Protein AF-A0A3B9UU57-F1 (afdb_monomer)

Solvent-accessible surface area (backbone atoms only — not comparable to full-atom values): 7191 Å² total; per-residue (Å²): 124,41,67,92,37,86,96,46,42,86,87,82,90,74,58,79,90,50,56,88,72,49,91,85,72,54,97,65,62,81,87,85,82,81,85,71,86,88,67,85,81,56,75,67,53,52,53,51,48,53,52,50,35,56,35,98,90,30,43,69,72,58,55,73,56,47,76,75,70,48,48,58,54,53,52,52,33,53,50,49,32,51,50,19,59,77,69,69,33,70,68,54,31,55,51,28,52,47,52,44,50,49,49,53,52,51,51,50,51,54,48,66,75,78,108

Foldseek 3Di:
DAAPDPPVDDDDDDDPVCPVVDPPDDPRDDDDDDDDPPDDDDPVVLLVLLCQQCDPPHPPVLVPDDPVNCVVVLVVLVVQCVVCVVVVPPVSNVVSVVSNSSSVSSHVVNVVVVD

Radius of gyration: 18.68 Å; Cα contacts (8 Å, |Δi|>4): 58; chains: 1; bounding box: 37×39×46 Å

Structure (mmCIF, N/CA/C/O backbone):
data_AF-A0A3B9UU57-F1
#
_entry.id   AF-A0A3B9UU57-F1
#
loop_
_atom_site.group_PDB
_atom_site.id
_atom_site.type_symbol
_atom_site.label_atom_id
_atom_site.label_alt_id
_atom_site.label_comp_id
_atom_site.label_asym_id
_atom_site.label_entity_id
_atom_site.label_seq_id
_atom_site.pdbx_PDB_ins_code
_atom_site.Cartn_x
_atom_site.Cartn_y
_atom_site.Cartn_z
_atom_site.occupancy
_atom_site.B_iso_or_equiv
_atom_site.auth_seq_id
_atom_site.auth_comp_id
_atom_site.auth_asym_id
_atom_site.auth_atom_id
_atom_site.pdbx_PDB_model_num
ATOM 1 N N . ARG A 1 1 ? 15.181 -23.992 -20.113 1.00 72.50 1 ARG A N 1
ATOM 2 C CA . ARG A 1 1 ? 14.533 -22.675 -20.300 1.00 72.50 1 ARG A CA 1
ATOM 3 C C . ARG A 1 1 ? 15.542 -21.616 -19.886 1.00 72.50 1 ARG A C 1
ATOM 5 O O . ARG A 1 1 ? 16.256 -21.852 -18.922 1.00 72.50 1 ARG A O 1
ATOM 12 N N . ALA A 1 2 ? 15.655 -20.524 -20.632 1.00 78.50 2 ALA A N 1
ATOM 13 C CA . ALA A 1 2 ? 16.527 -19.405 -20.288 1.00 78.50 2 ALA A CA 1
ATOM 14 C C . ALA A 1 2 ? 15.749 -18.104 -20.498 1.00 78.50 2 ALA 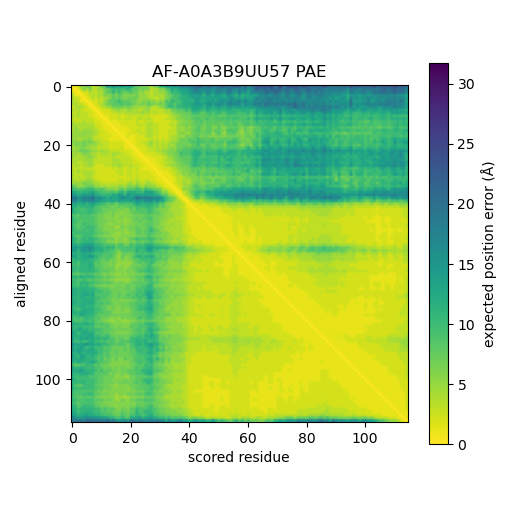A C 1
ATOM 16 O O . ALA A 1 2 ? 15.029 -17.979 -21.487 1.00 78.50 2 ALA A O 1
ATOM 17 N N . ALA A 1 3 ? 15.851 -17.172 -19.554 1.00 80.38 3 ALA A N 1
ATOM 18 C CA . ALA A 1 3 ? 15.212 -15.866 -19.667 1.00 80.38 3 ALA A CA 1
ATOM 19 C C . ALA A 1 3 ? 15.947 -15.016 -20.711 1.00 80.38 3 ALA A C 1
ATOM 21 O O . ALA A 1 3 ? 17.171 -14.909 -20.653 1.00 80.38 3 ALA A O 1
ATOM 22 N N . GLY A 1 4 ? 15.223 -14.435 -21.670 1.00 81.94 4 GLY A N 1
ATOM 23 C CA . GLY A 1 4 ? 15.786 -13.503 -22.653 1.00 81.94 4 GLY A CA 1
ATOM 24 C C . GLY A 1 4 ? 16.682 -14.132 -23.728 1.00 81.94 4 GLY A C 1
ATOM 25 O O . GLY A 1 4 ? 17.329 -13.405 -24.481 1.00 81.94 4 GLY A O 1
ATOM 26 N N . VAL A 1 5 ? 16.743 -15.467 -23.820 1.00 88.19 5 VAL A N 1
ATOM 27 C CA . VAL A 1 5 ? 17.462 -16.164 -24.896 1.00 88.19 5 VAL A CA 1
ATOM 28 C C . VAL A 1 5 ? 16.455 -16.632 -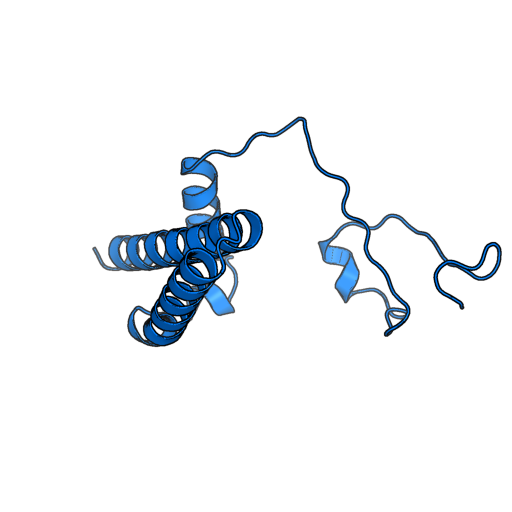25.933 1.00 88.19 5 VAL A C 1
ATOM 30 O O . VAL A 1 5 ? 15.688 -17.567 -25.696 1.00 88.19 5 VAL A O 1
ATOM 33 N N . LYS A 1 6 ? 16.491 -15.987 -27.100 1.00 83.50 6 LYS A N 1
ATOM 34 C CA . LYS A 1 6 ? 15.640 -16.311 -28.247 1.00 83.50 6 LYS A CA 1
ATOM 35 C C . LYS A 1 6 ? 15.659 -17.823 -28.520 1.00 83.50 6 LYS A C 1
ATOM 37 O O . LYS A 1 6 ? 16.713 -18.446 -28.447 1.00 83.50 6 LYS A O 1
ATOM 42 N N . GLU A 1 7 ? 14.492 -18.395 -28.814 1.00 86.81 7 GLU A N 1
ATOM 43 C CA . GLU A 1 7 ? 14.254 -19.838 -29.059 1.00 86.81 7 GLU A CA 1
ATOM 44 C C . GLU A 1 7 ? 14.303 -20.760 -27.823 1.00 86.81 7 GLU A C 1
ATOM 46 O O . GLU A 1 7 ? 13.777 -21.870 -27.881 1.00 86.81 7 GLU A O 1
ATOM 51 N N . ILE A 1 8 ? 14.869 -20.315 -26.695 1.00 89.38 8 ILE A N 1
ATOM 52 C CA . ILE A 1 8 ? 14.934 -21.079 -25.428 1.00 89.38 8 ILE A CA 1
ATOM 53 C C . ILE A 1 8 ? 14.027 -20.458 -24.348 1.00 89.38 8 ILE A C 1
ATOM 55 O O . ILE A 1 8 ? 13.699 -21.092 -23.333 1.00 89.38 8 ILE A O 1
ATOM 59 N N . GLU A 1 9 ? 13.625 -19.207 -24.556 1.00 89.50 9 GLU A N 1
ATOM 60 C CA . GLU A 1 9 ? 12.652 -18.496 -23.743 1.00 89.50 9 GLU A CA 1
ATOM 61 C C . GLU A 1 9 ? 11.219 -18.967 -24.019 1.00 89.50 9 GLU A C 1
ATOM 63 O O . GLU A 1 9 ? 10.852 -19.350 -25.128 1.00 89.50 9 GLU A O 1
ATOM 68 N N . SER A 1 10 ? 10.391 -18.914 -22.979 1.00 89.50 10 SER A N 1
ATOM 69 C CA . SER A 1 10 ? 8.950 -19.134 -23.073 1.00 89.50 10 SER A CA 1
ATOM 70 C C . SER A 1 10 ? 8.260 -17.830 -22.705 1.00 89.50 10 SER A C 1
ATOM 72 O O . SER A 1 10 ? 8.296 -17.429 -21.542 1.00 89.50 10 SER A O 1
ATOM 74 N N . VAL A 1 11 ? 7.616 -17.192 -23.680 1.00 91.31 11 VAL A N 1
ATOM 75 C CA . VAL A 1 11 ? 6.856 -15.952 -23.485 1.00 91.31 11 VAL A CA 1
ATOM 76 C C . VAL A 1 11 ? 5.373 -16.253 -23.656 1.00 91.31 11 VAL A C 1
ATOM 78 O O . VAL A 1 11 ? 4.953 -16.792 -24.678 1.00 91.31 11 VAL A O 1
ATOM 81 N N . ARG A 1 12 ? 4.566 -15.897 -22.655 1.00 91.81 12 ARG A N 1
ATOM 82 C CA . ARG A 1 12 ? 3.111 -16.084 -22.682 1.00 91.81 12 ARG A CA 1
ATOM 83 C C . ARG A 1 12 ? 2.398 -14.941 -21.977 1.00 91.81 12 ARG A C 1
ATOM 85 O O . ARG A 1 12 ? 2.917 -14.376 -21.021 1.00 91.81 12 ARG A O 1
ATOM 92 N N . LYS A 1 13 ? 1.196 -14.623 -22.455 1.00 93.44 13 LYS A N 1
ATOM 93 C CA . LYS A 1 13 ? 0.269 -13.712 -21.780 1.00 93.44 13 LYS A CA 1
ATOM 94 C C . LYS A 1 13 ? -0.696 -14.545 -20.949 1.00 93.44 13 LYS A C 1
ATOM 96 O O . LYS A 1 13 ? -1.331 -15.447 -21.488 1.00 93.44 13 LYS A O 1
ATOM 101 N N . ILE A 1 14 ? -0.801 -14.229 -19.669 1.00 92.75 14 ILE A N 1
ATOM 102 C CA . ILE A 1 14 ? -1.748 -14.840 -18.733 1.00 92.75 14 ILE A CA 1
ATOM 103 C C . ILE A 1 14 ? -2.467 -13.734 -17.968 1.00 92.75 14 ILE A C 1
ATOM 105 O O . ILE A 1 14 ? -1.993 -12.595 -17.934 1.00 92.75 14 ILE A O 1
ATOM 109 N N . LYS A 1 15 ? -3.611 -14.051 -17.361 1.00 91.81 15 LYS A N 1
ATOM 110 C CA . LYS A 1 15 ? -4.239 -13.118 -16.420 1.00 91.81 15 LYS A CA 1
ATOM 111 C C . LYS A 1 15 ? -3.411 -13.078 -15.135 1.00 91.81 15 LYS A C 1
ATOM 113 O O . LYS A 1 15 ? -2.853 -14.096 -14.738 1.00 91.81 15 LYS A O 1
ATOM 118 N N . LEU A 1 16 ? -3.348 -11.920 -14.471 1.00 88.62 16 LEU A N 1
ATOM 119 C CA . LEU A 1 16 ? -2.494 -11.745 -13.288 1.00 88.62 16 LEU A CA 1
ATOM 120 C C . LEU A 1 16 ? -2.822 -12.754 -12.170 1.00 88.62 16 LEU A C 1
ATOM 122 O O . LEU A 1 16 ? -1.912 -13.322 -11.584 1.00 88.62 16 LEU A O 1
ATOM 126 N N . PHE A 1 17 ? -4.104 -13.066 -11.951 1.00 87.56 17 PHE A N 1
ATOM 127 C CA . PHE A 1 17 ? -4.546 -14.055 -10.952 1.00 87.56 17 PHE A CA 1
ATOM 128 C C . PHE A 1 17 ? -4.261 -15.524 -11.323 1.00 87.56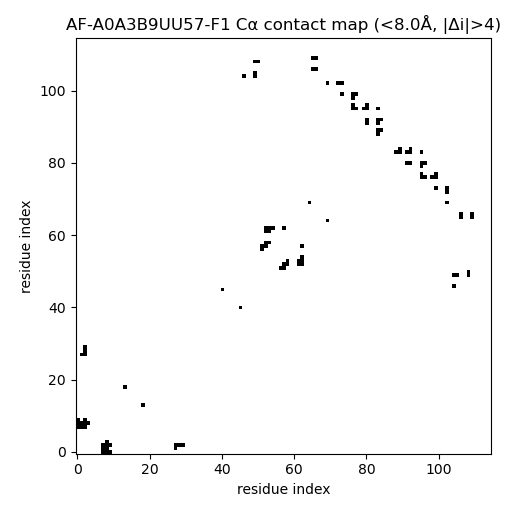 17 PHE A C 1
ATOM 130 O O . PHE A 1 17 ? -4.600 -16.426 -10.564 1.00 87.56 17 PHE A O 1
ATOM 137 N N . GLU A 1 18 ? -3.743 -15.795 -12.523 1.00 92.62 18 GLU A N 1
ATOM 138 C CA . GLU A 1 18 ? -3.324 -17.140 -12.941 1.00 92.62 18 GLU A CA 1
ATOM 139 C C . GLU A 1 18 ? -1.818 -17.345 -12.756 1.00 92.62 18 GLU A C 1
ATOM 141 O O . GLU A 1 18 ? -1.317 -18.443 -13.012 1.00 92.62 18 GLU A O 1
ATOM 146 N N . LEU A 1 19 ? -1.094 -16.294 -12.352 1.00 90.25 19 LEU A N 1
ATOM 147 C CA . LEU A 1 19 ? 0.353 -16.302 -12.187 1.00 90.25 19 LEU A CA 1
ATOM 148 C C . LEU A 1 19 ? 0.783 -17.326 -11.135 1.00 90.25 19 LEU A C 1
ATOM 150 O O . LEU A 1 19 ? 1.618 -18.175 -11.417 1.00 90.25 19 LEU A O 1
ATOM 154 N N . ASP A 1 20 ? 0.151 -17.325 -9.968 1.00 87.38 20 ASP A N 1
ATOM 155 C CA . ASP A 1 20 ? 0.398 -18.280 -8.881 1.00 87.38 20 ASP A CA 1
ATOM 156 C C . ASP A 1 20 ? -0.019 -19.727 -9.218 1.00 87.38 20 ASP A C 1
ATOM 158 O O . ASP A 1 20 ? 0.318 -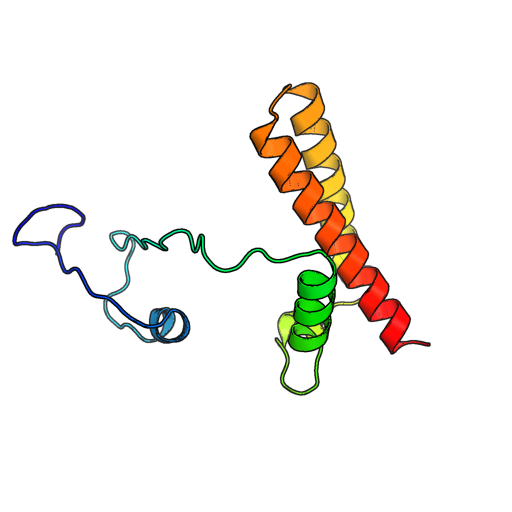20.663 -8.497 1.00 87.38 20 ASP A O 1
ATOM 162 N N . ARG A 1 21 ? -0.716 -19.938 -10.343 1.00 92.56 21 ARG A N 1
ATOM 163 C CA . ARG A 1 21 ? -1.186 -21.254 -10.817 1.00 92.56 21 ARG A CA 1
ATOM 164 C C . ARG A 1 21 ? -0.268 -21.881 -11.866 1.00 92.56 21 ARG A C 1
ATOM 166 O O . ARG A 1 21 ? -0.575 -22.950 -12.395 1.00 92.56 21 ARG A O 1
ATOM 173 N N . GLN A 1 22 ? 0.837 -21.220 -12.205 1.00 91.31 22 GLN A N 1
ATOM 174 C CA . GLN A 1 22 ? 1.818 -21.721 -13.163 1.00 91.31 22 GLN A CA 1
ATOM 175 C C . GLN A 1 22 ? 2.823 -22.647 -12.462 1.00 91.31 22 GLN A C 1
ATOM 177 O O . GLN A 1 22 ? 3.452 -22.264 -11.482 1.00 91.31 22 GLN A O 1
ATOM 182 N N . GLN A 1 23 ? 3.018 -23.860 -12.983 1.00 90.06 23 GLN A N 1
ATOM 183 C CA . GLN A 1 23 ? 3.935 -24.841 -12.377 1.00 90.06 23 GLN A CA 1
ATOM 184 C C . GLN A 1 23 ? 5.418 -24.576 -12.671 1.00 90.06 23 GLN A C 1
ATOM 186 O O . GLN A 1 23 ? 6.291 -25.146 -12.026 1.00 90.06 23 GLN A O 1
ATOM 191 N N . ASP A 1 24 ? 5.708 -23.747 -13.668 1.00 89.94 24 ASP A N 1
ATOM 192 C CA . ASP A 1 24 ? 7.043 -23.489 -14.203 1.00 89.94 24 ASP A CA 1
ATOM 193 C C . ASP A 1 24 ? 7.517 -22.056 -13.906 1.00 89.94 24 ASP A C 1
ATOM 195 O O . ASP A 1 24 ? 8.238 -21.461 -14.711 1.00 89.94 24 ASP A O 1
ATOM 199 N N . ILE A 1 25 ? 7.084 -21.476 -12.782 1.00 90.19 25 ILE A N 1
ATOM 200 C CA . ILE A 1 25 ? 7.655 -20.228 -12.262 1.00 90.19 25 ILE A CA 1
ATOM 201 C C . ILE A 1 25 ? 8.866 -20.550 -11.395 1.00 90.19 25 ILE A C 1
ATOM 203 O O . ILE A 1 25 ? 8.816 -21.385 -10.496 1.00 90.19 25 ILE A O 1
ATOM 207 N N . ASP A 1 26 ? 9.955 -19.853 -11.680 1.00 89.69 26 ASP A N 1
ATOM 208 C CA . ASP A 1 26 ? 11.236 -19.964 -10.996 1.00 89.69 26 ASP A CA 1
ATOM 209 C C . ASP A 1 26 ? 11.958 -18.605 -10.988 1.00 89.69 26 ASP A C 1
ATOM 211 O O . ASP A 1 26 ? 11.440 -17.596 -11.473 1.00 89.69 26 ASP A O 1
ATOM 215 N N . TYR A 1 27 ? 13.183 -18.579 -10.463 1.00 88.81 27 TYR A N 1
ATOM 216 C CA . TYR A 1 27 ? 14.028 -17.383 -10.387 1.00 88.81 27 TYR A CA 1
ATOM 217 C C . TYR A 1 27 ? 14.424 -16.792 -11.758 1.00 88.81 27 TYR A C 1
ATOM 219 O O . TYR A 1 27 ? 14.989 -15.703 -11.807 1.00 88.81 27 TYR A O 1
ATOM 227 N N . LEU A 1 28 ? 14.151 -17.487 -12.870 1.00 90.75 28 LEU A N 1
ATOM 228 C CA . LEU A 1 28 ? 14.353 -16.994 -14.238 1.00 90.75 28 LEU A CA 1
ATOM 229 C C . LEU A 1 28 ? 13.056 -16.441 -14.848 1.00 90.75 28 LEU A C 1
ATOM 231 O O . LEU A 1 28 ? 13.002 -16.136 -16.041 1.00 90.75 28 LEU A O 1
ATOM 235 N N . THR A 1 29 ? 11.979 -16.337 -14.073 1.00 89.81 29 THR A N 1
ATOM 236 C CA . THR A 1 29 ? 10.716 -15.784 -14.554 1.00 89.81 29 THR A CA 1
ATOM 237 C C . THR A 1 29 ? 10.701 -14.269 -14.386 1.00 89.81 29 THR A C 1
ATOM 239 O O . THR A 1 29 ? 10.814 -13.751 -13.281 1.00 89.81 29 THR A O 1
ATOM 242 N N . SER A 1 30 ? 10.525 -13.554 -15.496 1.00 91.50 30 SER A N 1
ATOM 243 C CA . SER A 1 30 ? 10.310 -12.106 -15.511 1.00 91.50 30 SER A CA 1
ATOM 244 C C . SER A 1 30 ? 8.868 -11.802 -15.898 1.00 91.50 30 SER A C 1
ATOM 246 O O . SER A 1 30 ? 8.310 -12.440 -16.793 1.00 91.50 30 SER A O 1
ATOM 248 N N . ILE A 1 31 ? 8.271 -10.817 -15.231 1.00 91.75 31 ILE A N 1
ATOM 249 C CA . ILE A 1 31 ? 6.903 -10.369 -15.487 1.00 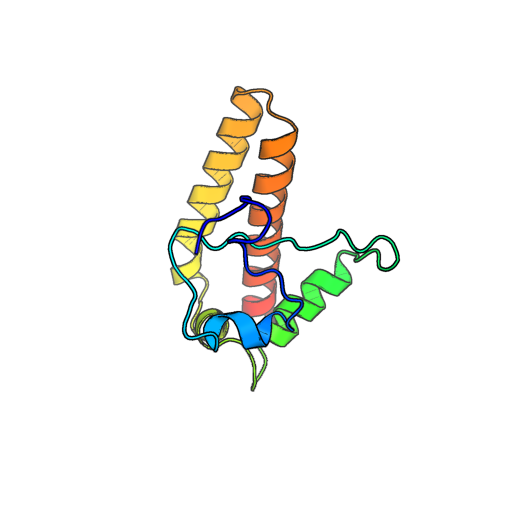91.75 31 ILE A CA 1
ATOM 250 C C . ILE A 1 31 ? 6.973 -8.990 -16.131 1.00 91.75 31 ILE A C 1
ATOM 252 O O . ILE A 1 31 ? 7.689 -8.111 -15.662 1.00 91.75 31 ILE A O 1
ATOM 256 N N . TYR A 1 32 ? 6.211 -8.806 -17.205 1.00 91.06 32 TYR A N 1
ATOM 257 C CA . TYR A 1 32 ? 6.022 -7.506 -17.832 1.00 91.06 32 TYR A CA 1
ATOM 258 C C . TYR A 1 32 ? 4.556 -7.096 -17.713 1.00 91.06 32 TYR A C 1
ATOM 260 O O . TYR A 1 32 ? 3.675 -7.766 -18.258 1.00 91.06 32 TYR A O 1
ATOM 268 N N . ILE A 1 33 ? 4.310 -5.987 -17.018 1.00 89.94 33 ILE A N 1
ATOM 269 C CA . ILE A 1 33 ? 2.989 -5.372 -16.892 1.00 89.94 33 ILE A CA 1
ATOM 270 C C . ILE A 1 33 ? 3.019 -4.073 -17.708 1.00 89.94 33 ILE A C 1
ATOM 272 O O . ILE A 1 33 ? 3.734 -3.142 -17.333 1.00 89.94 33 ILE A O 1
ATOM 276 N N . PRO A 1 34 ? 2.309 -3.991 -18.848 1.00 87.50 34 PRO A N 1
ATOM 277 C CA . PRO A 1 34 ? 2.270 -2.763 -19.630 1.00 87.50 34 PRO A CA 1
ATOM 278 C C . PRO A 1 34 ? 1.529 -1.670 -18.856 1.00 87.50 34 PRO A C 1
ATOM 280 O O . PRO A 1 34 ? 0.499 -1.929 -18.232 1.00 87.50 34 PRO A O 1
ATOM 283 N N . LYS A 1 35 ? 2.019 -0.429 -18.941 1.00 82.94 35 LYS A N 1
ATOM 284 C CA . LYS A 1 35 ? 1.315 0.732 -18.387 1.00 82.94 35 LYS A CA 1
ATOM 285 C C . LYS A 1 35 ? -0.044 0.881 -19.076 1.00 82.94 35 LYS A C 1
ATOM 287 O O . LYS A 1 35 ? -0.101 0.949 -20.304 1.00 82.94 35 LYS A O 1
ATOM 292 N N . ASN A 1 36 ? -1.119 0.968 -18.296 1.00 81.81 36 ASN A N 1
ATOM 293 C CA . ASN A 1 36 ? -2.431 1.336 -18.816 1.00 81.81 36 ASN A CA 1
ATOM 294 C C . ASN A 1 36 ? -2.544 2.868 -18.852 1.00 81.81 36 ASN A C 1
ATOM 296 O O . ASN A 1 36 ? -2.518 3.511 -17.807 1.00 81.81 36 ASN A O 1
ATOM 300 N N . LEU A 1 37 ? -2.610 3.450 -20.050 1.00 78.50 37 LEU A N 1
ATOM 301 C CA . LEU A 1 37 ? -2.722 4.901 -20.250 1.00 78.50 37 LEU A CA 1
ATOM 302 C C . LEU A 1 37 ? -4.174 5.376 -20.416 1.00 78.50 37 LEU A C 1
ATOM 304 O O . LEU A 1 37 ? -4.406 6.579 -20.472 1.00 78.50 37 LEU A O 1
ATOM 308 N N . GLU A 1 38 ? -5.133 4.452 -20.516 1.00 79.81 38 GLU A N 1
ATOM 309 C CA . GLU A 1 38 ? -6.542 4.762 -20.791 1.00 79.81 38 GLU A CA 1
ATOM 310 C C . GLU A 1 38 ? -7.376 4.945 -19.514 1.00 79.81 38 GLU A C 1
ATOM 312 O O . GLU A 1 38 ? -8.429 5.574 -19.556 1.00 79.81 38 GLU A O 1
ATOM 317 N N . GLU A 1 39 ? -6.897 4.447 -18.370 1.00 75.06 39 GLU A N 1
ATOM 318 C CA . GLU A 1 39 ? -7.552 4.616 -17.071 1.00 75.06 39 GLU A CA 1
ATOM 319 C C . GLU A 1 39 ? -6.674 5.427 -16.116 1.00 75.06 39 GLU A C 1
ATOM 321 O O . GLU A 1 39 ? -5.738 4.905 -15.509 1.00 75.06 39 GLU A O 1
ATOM 326 N N . THR A 1 40 ? -7.002 6.706 -15.943 1.00 82.38 40 THR A N 1
ATOM 327 C CA . THR A 1 40 ? -6.493 7.499 -14.821 1.00 82.38 40 THR A CA 1
ATOM 328 C C . THR A 1 40 ? -7.339 7.204 -13.592 1.00 82.38 40 THR A C 1
ATOM 330 O O . THR A 1 40 ? -8.551 7.419 -13.628 1.00 82.38 40 THR A O 1
ATOM 333 N N . LYS A 1 41 ? -6.709 6.711 -12.526 1.00 87.56 41 LYS A N 1
ATOM 334 C CA . LYS A 1 41 ? -7.345 6.558 -11.215 1.00 87.56 41 LYS A CA 1
ATOM 335 C C . LYS A 1 41 ? -7.199 7.846 -10.416 1.00 87.56 41 LYS A C 1
ATOM 337 O O . LYS A 1 41 ? -6.195 8.545 -10.564 1.00 87.56 41 LYS A O 1
ATOM 342 N N . ASP A 1 42 ? -8.181 8.146 -9.582 1.00 92.12 42 ASP A N 1
ATOM 343 C CA . ASP A 1 42 ? -8.126 9.257 -8.638 1.00 92.12 42 ASP A CA 1
ATOM 344 C C . ASP A 1 42 ? -8.091 8.771 -7.179 1.00 92.12 42 ASP A C 1
ATOM 346 O O . ASP A 1 42 ? -7.964 7.581 -6.882 1.00 92.12 42 ASP A O 1
ATOM 350 N N . PHE A 1 43 ? -8.168 9.712 -6.240 1.00 94.56 43 PHE A N 1
ATOM 351 C CA . PHE A 1 43 ? -8.173 9.391 -4.816 1.00 94.56 43 PHE A CA 1
ATOM 352 C C . PHE A 1 43 ? -9.396 8.559 -4.385 1.00 94.56 43 PHE A C 1
ATOM 354 O O . PHE A 1 43 ? -9.287 7.722 -3.491 1.00 94.56 43 PHE A O 1
ATOM 361 N N . PHE A 1 44 ? -10.561 8.743 -5.010 1.00 95.56 44 PHE A N 1
ATOM 362 C CA . PHE A 1 44 ? -11.760 7.972 -4.678 1.00 95.56 44 PHE A CA 1
ATOM 363 C C . PHE A 1 44 ? -11.656 6.524 -5.153 1.00 95.56 44 PHE A C 1
ATOM 365 O O . PHE A 1 44 ? -12.185 5.632 -4.486 1.00 95.56 44 PHE A O 1
ATOM 372 N N . ASP A 1 45 ? -10.937 6.266 -6.247 1.00 95.06 45 ASP A N 1
ATOM 373 C CA . ASP A 1 45 ? -10.602 4.898 -6.643 1.00 95.06 45 ASP A CA 1
ATOM 374 C C . ASP A 1 45 ? -9.785 4.182 -5.558 1.00 95.06 45 ASP A C 1
ATOM 376 O O . ASP A 1 45 ? -10.069 3.022 -5.261 1.00 95.06 45 ASP A O 1
ATOM 380 N N . LEU A 1 46 ? -8.830 4.864 -4.912 1.00 95.81 46 LEU A N 1
ATOM 381 C CA . LEU A 1 46 ? -8.060 4.298 -3.796 1.00 95.81 46 LEU A CA 1
ATOM 382 C C . LEU A 1 46 ? -8.962 3.942 -2.605 1.00 95.81 46 LEU A C 1
ATOM 384 O O . LEU A 1 46 ? -8.865 2.840 -2.064 1.00 95.81 46 LEU A O 1
ATOM 388 N N . LEU A 1 47 ? -9.881 4.838 -2.228 1.00 97.12 47 LEU A N 1
ATOM 389 C CA . LEU A 1 47 ? -10.856 4.561 -1.167 1.00 97.12 47 LEU A CA 1
ATOM 390 C C . LEU A 1 47 ? -11.715 3.334 -1.500 1.00 97.12 47 LEU A C 1
ATOM 392 O O . LEU A 1 47 ? -11.941 2.479 -0.647 1.00 97.12 47 LEU A O 1
ATOM 396 N N . LYS A 1 48 ? -12.160 3.224 -2.756 1.00 96.75 48 LYS A N 1
ATOM 397 C CA . LYS A 1 48 ? -12.964 2.095 -3.232 1.00 96.75 48 LYS A CA 1
ATOM 398 C C . LYS A 1 48 ? -12.179 0.784 -3.237 1.00 96.75 48 LYS A C 1
ATOM 400 O O . LYS A 1 48 ? -12.740 -0.261 -2.908 1.00 96.75 48 LYS A O 1
ATOM 405 N N . VAL A 1 49 ? -10.900 0.821 -3.612 1.00 95.81 49 VAL A N 1
ATOM 406 C CA . VAL A 1 49 ? -10.009 -0.344 -3.521 1.00 95.81 49 VAL A CA 1
ATOM 407 C C . VAL A 1 49 ? -9.899 -0.795 -2.071 1.00 95.81 49 VAL A C 1
ATOM 409 O O . VAL A 1 49 ? -10.137 -1.967 -1.802 1.00 95.81 49 VAL A O 1
ATOM 412 N N . MET A 1 50 ? -9.638 0.121 -1.137 1.00 97.50 50 MET A N 1
ATOM 413 C CA . MET A 1 50 ? -9.550 -0.206 0.288 1.00 97.50 50 MET A CA 1
ATOM 414 C C . MET A 1 50 ? -10.857 -0.810 0.829 1.00 97.50 50 MET A C 1
ATOM 416 O O . MET A 1 50 ? -10.832 -1.842 1.494 1.00 97.50 50 MET A O 1
ATOM 420 N N . GLU A 1 51 ? -12.009 -0.223 0.488 1.00 96.88 51 GLU A N 1
ATOM 421 C CA . GLU A 1 51 ? -13.329 -0.759 0.857 1.00 96.88 51 GLU A CA 1
ATOM 422 C C . GLU A 1 51 ? -13.567 -2.161 0.275 1.00 96.88 51 GLU A C 1
ATOM 424 O O . GLU A 1 51 ? -14.140 -3.019 0.938 1.00 96.88 51 GLU A O 1
ATOM 429 N N . THR A 1 52 ? -13.092 -2.420 -0.946 1.00 96.56 52 THR A N 1
ATOM 430 C CA . THR A 1 52 ? -13.191 -3.744 -1.579 1.00 96.56 52 THR A CA 1
ATOM 431 C C . THR A 1 52 ? -12.284 -4.759 -0.883 1.00 96.56 52 THR A C 1
ATOM 433 O O . THR A 1 52 ? -12.716 -5.871 -0.591 1.00 96.56 52 THR A O 1
ATOM 436 N N . LEU A 1 53 ? -11.035 -4.382 -0.595 1.00 96.62 53 LEU A N 1
ATOM 437 C CA . LEU A 1 53 ? -10.055 -5.243 0.069 1.00 96.62 53 LEU A CA 1
ATOM 438 C C . LEU A 1 53 ? -10.471 -5.607 1.495 1.00 96.62 53 LEU A C 1
ATOM 440 O O . LEU A 1 53 ? -10.188 -6.714 1.935 1.00 96.62 53 LEU A O 1
ATOM 444 N N . ARG A 1 54 ? -11.174 -4.713 2.193 1.00 96.44 54 ARG A N 1
ATOM 445 C CA . ARG A 1 54 ? -11.707 -4.945 3.543 1.00 96.44 54 ARG A CA 1
ATOM 446 C C . ARG A 1 54 ? -13.197 -5.312 3.571 1.00 96.44 54 ARG A C 1
ATOM 448 O O . ARG A 1 54 ? -13.816 -5.303 4.631 1.00 96.44 54 ARG A O 1
ATOM 455 N N . GLY A 1 55 ? -13.787 -5.624 2.418 1.00 95.00 55 GLY A N 1
ATOM 456 C CA . GLY A 1 55 ? -15.166 -6.104 2.318 1.00 95.00 55 GLY A CA 1
ATOM 457 C C . GLY A 1 55 ? -15.324 -7.558 2.780 1.00 95.00 55 GLY A C 1
ATOM 458 O O . GLY A 1 55 ? -14.344 -8.238 3.065 1.00 95.00 55 GLY A O 1
ATOM 459 N N . GLU A 1 56 ? -16.562 -8.061 2.811 1.00 92.44 56 GLU A N 1
ATOM 460 C CA . GLU A 1 56 ? -16.886 -9.439 3.240 1.00 92.44 56 GLU A CA 1
ATOM 461 C C . GLU A 1 56 ? -16.115 -10.515 2.450 1.00 92.44 56 GLU A C 1
ATOM 463 O O . GLU A 1 56 ? -15.593 -11.458 3.038 1.00 92.44 56 GLU A O 1
ATOM 468 N N . ASP A 1 57 ? -15.968 -10.320 1.136 1.00 93.81 57 ASP A N 1
ATOM 469 C CA . ASP A 1 57 ? -15.181 -11.175 0.230 1.00 93.81 57 ASP A CA 1
ATOM 470 C C . ASP A 1 57 ? -13.772 -10.605 -0.046 1.00 93.81 57 ASP A C 1
ATOM 472 O O . ASP A 1 57 ? -13.165 -10.857 -1.092 1.00 93.81 57 ASP A O 1
ATOM 476 N N . GLY A 1 58 ? -13.282 -9.762 0.863 1.00 93.31 58 GLY A N 1
ATOM 477 C CA . GLY A 1 58 ? -12.022 -9.044 0.750 1.00 93.31 58 GLY A CA 1
ATOM 478 C C . GLY A 1 58 ? -10.780 -9.918 0.938 1.00 93.31 58 GLY A C 1
ATOM 479 O O . GLY A 1 58 ? -10.823 -11.140 1.085 1.00 93.31 58 GLY A O 1
ATOM 480 N N . CYS A 1 59 ? -9.624 -9.266 0.941 1.00 95.19 59 CYS A N 1
ATOM 481 C CA . CYS A 1 59 ? -8.350 -9.902 1.228 1.00 95.19 59 CYS A CA 1
ATOM 482 C C . CYS A 1 59 ? -8.285 -10.296 2.719 1.00 95.19 59 CYS A C 1
ATOM 484 O O . CYS A 1 59 ? -8.420 -9.424 3.582 1.00 95.19 59 CYS A O 1
ATOM 486 N N . PRO A 1 60 ? -8.024 -11.577 3.057 1.00 95.38 60 PRO A N 1
ATOM 487 C CA . PRO A 1 60 ? -7.975 -12.023 4.451 1.00 95.38 60 PRO A CA 1
ATOM 488 C C . PRO A 1 60 ? -6.928 -11.284 5.286 1.00 95.38 60 PRO A C 1
ATOM 490 O O . PRO A 1 60 ? -7.184 -10.939 6.435 1.00 95.38 60 PRO A O 1
ATOM 493 N N . TRP A 1 61 ? -5.760 -11.007 4.694 1.00 95.12 61 TRP A N 1
ATOM 494 C CA . TRP A 1 61 ? -4.698 -10.283 5.387 1.00 95.12 61 TRP A CA 1
ATOM 495 C C . TRP A 1 61 ? -5.118 -8.851 5.703 1.00 95.12 61 TRP A C 1
ATOM 497 O O . TRP A 1 61 ? -4.883 -8.401 6.823 1.00 95.12 61 TRP A O 1
ATOM 507 N N . ASP A 1 62 ? -5.763 -8.163 4.754 1.00 96.56 62 ASP A N 1
ATOM 508 C CA . ASP A 1 62 ? -6.240 -6.800 4.970 1.00 96.56 62 ASP A CA 1
ATOM 509 C C . ASP A 1 62 ? -7.274 -6.794 6.092 1.00 96.56 62 ASP A C 1
ATOM 511 O O . ASP A 1 62 ? -7.085 -6.065 7.058 1.00 96.56 62 ASP A O 1
ATOM 515 N N . LEU A 1 63 ? -8.295 -7.656 6.032 1.00 95.69 63 LEU A N 1
ATOM 516 C CA . LEU A 1 63 ? -9.351 -7.782 7.048 1.00 95.69 63 LEU A CA 1
ATOM 517 C C . LEU A 1 63 ? -8.821 -7.966 8.479 1.00 95.69 63 LEU A C 1
ATOM 519 O O . LEU A 1 63 ? -9.353 -7.358 9.408 1.00 95.69 63 LEU A O 1
ATOM 523 N N . GLU A 1 64 ? -7.762 -8.759 8.661 1.00 96.38 64 GLU A N 1
ATOM 524 C CA . GLU A 1 64 ? -7.147 -9.023 9.971 1.00 96.38 64 GLU A CA 1
ATOM 525 C C . GLU A 1 64 ? -6.395 -7.816 10.566 1.00 96.38 64 GLU A C 1
ATOM 527 O O . GLU A 1 64 ? -6.071 -7.817 11.760 1.00 96.38 64 GLU A O 1
ATOM 532 N N . GLN A 1 65 ? -6.106 -6.779 9.772 1.00 97.75 65 GLN A N 1
ATOM 533 C CA . GLN A 1 65 ? -5.375 -5.610 10.254 1.00 97.75 65 GLN A CA 1
ATOM 534 C C . GLN A 1 65 ? -6.195 -4.749 11.216 1.00 97.75 65 GLN A C 1
ATOM 536 O O . GLN A 1 65 ? -7.411 -4.616 11.116 1.00 97.75 65 GLN A O 1
ATOM 541 N N . THR A 1 66 ? -5.484 -4.109 12.143 1.00 97.44 66 THR A N 1
ATOM 542 C CA . THR A 1 66 ? -6.025 -3.185 13.144 1.00 97.44 66 THR A CA 1
ATOM 543 C C . THR A 1 66 ? -5.134 -1.949 13.235 1.00 97.44 66 THR A C 1
ATOM 545 O O . THR A 1 66 ? -3.972 -1.977 12.825 1.00 97.44 66 THR A O 1
ATOM 548 N N . HIS A 1 67 ? -5.603 -0.885 13.897 1.00 97.56 67 HIS A N 1
ATOM 549 C CA . HIS A 1 67 ? -4.756 0.282 14.180 1.00 97.56 67 HIS A CA 1
ATOM 550 C C . HIS A 1 67 ? -3.425 -0.084 14.858 1.00 97.56 67 HIS A C 1
ATOM 552 O O . HIS A 1 67 ? -2.408 0.573 14.648 1.00 97.56 67 HIS A O 1
ATOM 558 N N . LYS A 1 68 ? -3.421 -1.139 15.683 1.00 97.88 68 LYS A N 1
ATOM 559 C CA . LYS A 1 68 ? -2.226 -1.585 16.406 1.00 97.88 68 LYS A CA 1
ATOM 560 C C . LYS A 1 68 ? -1.255 -2.355 15.519 1.00 97.88 68 LYS A C 1
ATOM 562 O O . LYS A 1 68 ? -0.054 -2.176 15.703 1.00 97.88 68 LYS A O 1
ATOM 567 N N . SER A 1 69 ? -1.745 -3.200 14.609 1.00 97.62 69 SER A N 1
ATOM 568 C CA . SER A 1 69 ? -0.867 -3.987 13.731 1.00 97.62 69 SER A CA 1
ATOM 569 C C . SER A 1 69 ? -0.169 -3.100 12.700 1.00 97.62 69 SER A C 1
ATOM 571 O O . SER A 1 69 ? 1.024 -3.269 12.478 1.00 97.62 69 SER A O 1
ATOM 573 N N . LEU A 1 70 ? -0.871 -2.091 12.178 1.00 97.69 70 LEU A N 1
ATOM 574 C CA . LEU A 1 70 ? -0.365 -1.177 11.145 1.00 97.69 70 LEU A CA 1
ATOM 575 C C . LEU A 1 70 ? 0.586 -0.093 11.666 1.00 97.69 70 LEU A C 1
ATOM 577 O O . LEU A 1 70 ? 1.325 0.511 10.895 1.00 97.69 70 LEU A O 1
ATOM 581 N N . LYS A 1 71 ? 0.611 0.153 12.984 1.00 97.88 71 LYS A N 1
ATOM 582 C CA . LYS A 1 71 ? 1.436 1.212 13.587 1.00 97.88 71 LYS A CA 1
ATOM 583 C C . LYS A 1 71 ? 2.909 1.113 13.184 1.00 97.88 71 LYS A C 1
ATOM 585 O O . LYS A 1 71 ? 3.557 2.143 13.037 1.00 97.88 71 LYS A O 1
ATOM 590 N N . ARG A 1 72 ? 3.451 -0.108 13.095 1.00 97.69 72 ARG A N 1
ATOM 591 C CA . ARG A 1 72 ? 4.867 -0.302 12.767 1.00 97.69 72 ARG A CA 1
ATOM 592 C C . ARG A 1 72 ? 5.156 0.159 11.342 1.00 97.69 72 ARG A C 1
ATOM 594 O O . ARG A 1 72 ? 6.052 0.972 11.177 1.00 97.69 72 ARG A O 1
ATOM 601 N N . ASN A 1 73 ? 4.339 -0.285 10.387 1.00 97.06 73 ASN A N 1
ATOM 602 C CA . ASN A 1 73 ? 4.451 0.092 8.982 1.00 97.06 73 ASN A CA 1
ATOM 603 C C . ASN A 1 73 ? 4.367 1.606 8.809 1.00 97.06 73 ASN A C 1
ATOM 605 O O . ASN A 1 73 ? 5.277 2.192 8.255 1.00 97.06 73 ASN A O 1
ATOM 609 N N . LEU A 1 74 ? 3.366 2.268 9.401 1.00 97.94 74 LEU A N 1
ATOM 610 C CA . LEU A 1 74 ? 3.256 3.729 9.301 1.00 97.94 74 LEU A CA 1
ATOM 611 C C . LEU A 1 74 ? 4.513 4.466 9.801 1.00 97.94 74 LEU A C 1
ATOM 613 O O . LEU A 1 74 ? 4.878 5.500 9.254 1.00 97.94 74 LEU A O 1
ATOM 617 N N . VAL A 1 75 ? 5.169 3.962 10.851 1.00 98.25 75 VAL A N 1
ATOM 618 C CA . VAL A 1 75 ? 6.427 4.551 11.329 1.00 98.25 75 VAL A CA 1
ATOM 619 C C . VAL A 1 75 ? 7.564 4.290 10.343 1.00 98.25 75 VAL A C 1
ATOM 621 O O . VAL A 1 75 ? 8.337 5.211 10.104 1.00 98.25 75 VAL A O 1
ATOM 624 N N . GLU A 1 76 ? 7.660 3.074 9.803 1.00 98.44 76 GLU A N 1
ATOM 625 C CA . GLU A 1 76 ? 8.645 2.691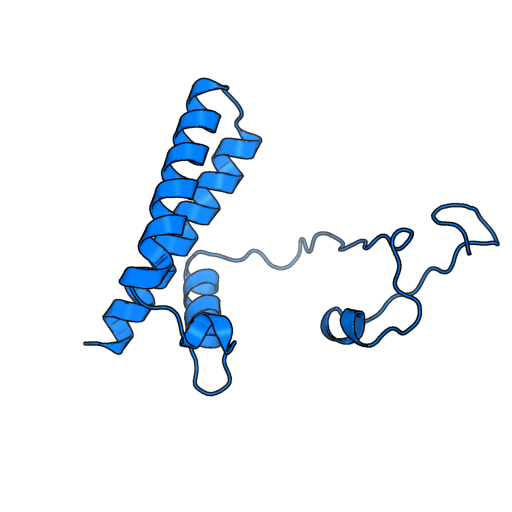 8.782 1.00 98.44 76 GLU A CA 1
ATOM 626 C C . GLU A 1 76 ? 8.517 3.611 7.553 1.00 98.44 76 GLU A C 1
ATOM 628 O O . GLU A 1 76 ? 9.455 4.364 7.300 1.00 98.44 76 GLU A O 1
ATOM 633 N N . GLU A 1 77 ? 7.331 3.721 6.940 1.00 98.25 77 GLU A N 1
ATOM 634 C CA . GLU A 1 77 ? 7.122 4.580 5.755 1.00 98.25 77 GLU A CA 1
ATOM 635 C C . GLU A 1 77 ? 7.437 6.057 6.044 1.00 98.25 77 GLU A C 1
ATOM 637 O O . GLU A 1 77 ? 7.996 6.782 5.226 1.00 98.25 77 GLU A O 1
ATOM 642 N N . CYS A 1 78 ? 7.118 6.543 7.250 1.00 98.56 78 CYS A N 1
ATOM 643 C CA . CYS A 1 78 ? 7.470 7.906 7.644 1.00 98.56 78 CYS A CA 1
ATOM 644 C C . CYS A 1 78 ? 8.986 8.136 7.692 1.00 98.56 78 CYS A C 1
ATOM 646 O O . CYS A 1 78 ? 9.431 9.236 7.371 1.00 98.56 78 CYS A O 1
ATOM 648 N N . TYR A 1 79 ? 9.776 7.148 8.119 1.00 98.62 79 TYR A N 1
ATOM 649 C CA . TYR A 1 79 ? 11.234 7.251 8.076 1.00 98.62 79 TYR A CA 1
ATOM 650 C C . TYR A 1 79 ? 11.763 7.170 6.645 1.00 98.62 79 TYR A C 1
ATOM 652 O O . TYR A 1 79 ? 12.692 7.909 6.328 1.00 98.62 79 TYR A O 1
ATOM 660 N N . GLU A 1 80 ? 11.156 6.350 5.789 1.00 98.62 80 GLU A N 1
ATOM 661 C CA . GLU A 1 80 ? 11.539 6.232 4.378 1.00 98.62 80 GLU A CA 1
ATOM 662 C C . GLU A 1 80 ? 11.257 7.537 3.612 1.00 98.62 80 GLU A C 1
ATOM 664 O O . GLU A 1 80 ? 12.124 8.018 2.881 1.00 98.62 80 GLU A O 1
ATOM 669 N N . VAL A 1 81 ? 10.137 8.222 3.894 1.00 98.75 81 VAL A N 1
ATOM 670 C CA . VAL A 1 81 ? 9.880 9.588 3.392 1.00 98.75 81 VAL A CA 1
ATOM 671 C C . VAL A 1 81 ? 10.981 10.563 3.815 1.00 98.75 81 VAL A C 1
ATOM 673 O O . VAL A 1 81 ? 11.435 11.370 3.004 1.00 98.75 81 VAL A O 1
ATOM 676 N N . LEU A 1 82 ? 11.394 10.540 5.088 1.00 98.69 82 LEU A N 1
ATOM 677 C CA . LEU A 1 82 ? 12.440 11.445 5.580 1.00 98.69 82 LEU A CA 1
ATOM 678 C C . LEU A 1 82 ? 13.782 11.163 4.902 1.00 98.69 82 LEU A C 1
ATOM 680 O O . LEU A 1 82 ? 14.460 12.103 4.498 1.00 98.69 82 LEU A O 1
ATOM 684 N N . GLU A 1 83 ? 14.130 9.887 4.740 1.00 98.69 83 GLU A N 1
ATOM 685 C CA . GLU A 1 83 ? 15.331 9.477 4.018 1.00 98.69 83 GLU A CA 1
ATOM 686 C C . GLU A 1 83 ? 15.288 9.966 2.564 1.00 98.69 83 GLU A C 1
ATOM 688 O O . GLU A 1 83 ? 16.243 10.584 2.108 1.00 98.69 83 GLU A O 1
ATOM 693 N N . ALA A 1 84 ? 14.163 9.799 1.863 1.00 98.62 84 ALA A N 1
ATOM 694 C CA . ALA A 1 84 ? 14.014 10.270 0.486 1.00 98.62 84 ALA A CA 1
ATOM 695 C C . ALA A 1 84 ? 14.181 11.796 0.346 1.00 98.62 84 ALA A C 1
ATOM 697 O O . ALA A 1 84 ? 14.747 12.272 -0.639 1.00 98.62 84 ALA A O 1
ATOM 698 N N . ILE A 1 85 ? 13.720 12.569 1.339 1.00 98.62 85 ILE A N 1
ATOM 699 C CA . ILE A 1 85 ? 13.937 14.024 1.396 1.00 98.62 85 ILE A CA 1
ATOM 700 C C . ILE A 1 85 ? 15.421 14.343 1.591 1.00 98.62 85 ILE A C 1
ATOM 702 O O . ILE A 1 85 ? 15.953 15.200 0.887 1.00 98.62 85 ILE A O 1
ATOM 706 N N . ASP A 1 86 ? 16.078 13.676 2.542 1.00 98.62 86 ASP A N 1
ATOM 707 C CA . ASP A 1 86 ? 17.496 13.892 2.848 1.00 98.62 86 ASP A CA 1
ATOM 708 C C . ASP A 1 86 ? 18.405 13.494 1.669 1.00 98.62 86 ASP A C 1
ATOM 710 O O . ASP A 1 86 ? 19.458 14.101 1.461 1.00 98.62 86 ASP A O 1
ATOM 714 N N . GLU A 1 87 ? 17.993 12.496 0.885 1.00 98.44 87 GLU A N 1
ATOM 715 C CA . GLU A 1 87 ? 18.685 12.012 -0.315 1.00 98.44 87 GLU A CA 1
ATOM 716 C C . GLU A 1 87 ? 18.391 12.844 -1.579 1.00 98.44 87 GLU A C 1
ATOM 718 O O . GLU A 1 87 ? 19.047 12.636 -2.600 1.00 98.44 87 GLU A O 1
ATOM 723 N N . GLU A 1 88 ? 17.447 13.793 -1.521 1.00 98.25 88 GLU A N 1
ATOM 724 C CA . GLU A 1 88 ? 16.932 14.538 -2.683 1.00 98.25 88 GLU A CA 1
ATOM 725 C C . GLU A 1 88 ? 16.452 13.605 -3.824 1.00 98.25 88 GLU A C 1
ATOM 727 O O . GLU A 1 88 ? 16.598 13.912 -5.011 1.00 98.25 88 GLU A O 1
ATOM 732 N N . ASP A 1 89 ? 15.876 12.447 -3.473 1.00 98.38 89 ASP A N 1
ATOM 733 C CA . ASP A 1 89 ? 15.357 11.463 -4.429 1.00 98.38 89 ASP A CA 1
ATOM 734 C C . ASP A 1 89 ? 13.849 11.657 -4.649 1.00 98.38 89 ASP A C 1
ATOM 736 O O . ASP A 1 89 ? 13.007 11.107 -3.938 1.00 98.38 89 ASP A O 1
ATOM 740 N N . ASP A 1 90 ? 13.499 12.433 -5.679 1.00 97.94 90 ASP A N 1
ATOM 741 C CA . ASP A 1 90 ? 12.107 12.715 -6.054 1.00 97.94 90 ASP A CA 1
ATOM 742 C C . ASP A 1 90 ? 11.297 11.452 -6.406 1.00 97.94 90 ASP A C 1
ATOM 744 O O . ASP A 1 90 ? 10.069 11.431 -6.246 1.00 97.94 90 ASP A O 1
ATOM 748 N N . PHE A 1 91 ? 11.956 10.408 -6.926 1.00 97.00 91 PHE A N 1
ATOM 749 C CA . PHE A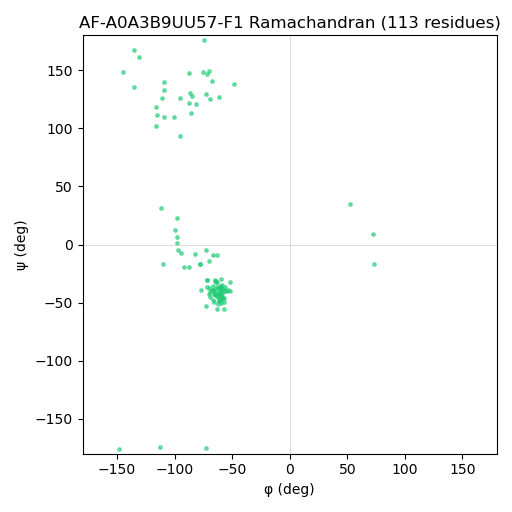 1 91 ? 11.277 9.169 -7.296 1.00 97.00 91 PHE A CA 1
ATOM 750 C C . PHE A 1 91 ? 10.878 8.405 -6.038 1.00 97.00 91 PHE A C 1
ATOM 752 O O . PHE A 1 91 ? 9.692 8.115 -5.864 1.00 97.00 91 PHE A O 1
ATOM 759 N N . LYS A 1 92 ? 11.842 8.173 -5.142 1.00 97.69 92 LYS A N 1
ATOM 760 C CA . LYS A 1 92 ? 11.606 7.525 -3.849 1.00 97.69 92 LYS A CA 1
ATOM 761 C C . LYS A 1 92 ? 10.611 8.333 -3.021 1.00 97.69 92 LYS A C 1
ATOM 763 O O . LYS A 1 92 ? 9.631 7.791 -2.537 1.00 97.69 92 LYS A O 1
ATOM 768 N N . LEU A 1 93 ? 10.749 9.659 -2.982 1.00 98.50 93 LEU A N 1
ATOM 769 C CA . LEU A 1 93 ? 9.820 10.530 -2.261 1.00 98.50 93 LEU A CA 1
ATOM 770 C C . LEU A 1 93 ? 8.366 10.344 -2.720 1.00 98.50 93 LEU A C 1
ATOM 772 O O . LEU A 1 93 ? 7.448 10.352 -1.902 1.00 98.50 93 LEU A O 1
ATOM 776 N N . THR A 1 94 ? 8.146 10.187 -4.026 1.00 97.88 94 THR A N 1
ATOM 777 C CA . THR A 1 94 ? 6.806 9.950 -4.577 1.00 97.88 94 THR A CA 1
ATOM 778 C C . THR A 1 94 ? 6.254 8.581 -4.170 1.00 97.88 94 THR A C 1
ATOM 780 O O . THR A 1 94 ? 5.058 8.480 -3.891 1.00 97.88 94 THR A O 1
ATOM 783 N N . GLU A 1 95 ? 7.101 7.551 -4.145 1.00 97.62 95 GLU A N 1
ATOM 784 C CA . GLU A 1 95 ? 6.760 6.188 -3.716 1.00 97.62 95 GLU A CA 1
ATOM 785 C C . GLU A 1 95 ? 6.350 6.174 -2.236 1.00 97.62 95 GLU A C 1
ATOM 787 O O . GLU A 1 95 ? 5.191 5.885 -1.929 1.00 97.62 95 GLU A O 1
ATOM 792 N N . GLU A 1 96 ? 7.217 6.672 -1.352 1.00 98.44 96 GLU A N 1
ATOM 793 C CA . GLU A 1 96 ? 6.996 6.635 0.099 1.00 98.44 96 GLU A CA 1
ATOM 794 C C . GLU A 1 96 ? 5.814 7.507 0.554 1.00 98.44 96 GLU A C 1
ATOM 796 O O . GLU A 1 96 ? 5.047 7.158 1.455 1.00 98.44 96 GLU A O 1
ATOM 801 N N . LEU A 1 97 ? 5.597 8.663 -0.090 1.00 98.44 97 LEU A N 1
ATOM 802 C CA . LEU A 1 97 ? 4.400 9.472 0.170 1.00 98.44 97 LEU A CA 1
ATOM 803 C C . LEU A 1 97 ? 3.115 8.745 -0.251 1.00 98.44 97 LEU A C 1
ATOM 805 O O . LEU A 1 97 ? 2.061 8.964 0.356 1.00 98.44 97 LEU A O 1
ATOM 809 N N . GLY A 1 98 ? 3.191 7.897 -1.277 1.00 97.38 98 GLY A N 1
ATOM 810 C CA . GLY A 1 98 ? 2.113 7.000 -1.673 1.00 97.38 98 GLY A CA 1
ATOM 811 C C . GLY A 1 98 ? 1.797 5.978 -0.583 1.00 97.38 98 GLY A C 1
ATOM 812 O O . GLY A 1 98 ? 0.624 5.804 -0.240 1.00 97.38 98 GLY A O 1
ATOM 813 N N . ASP A 1 99 ? 2.822 5.382 0.020 1.00 98.06 99 ASP A N 1
ATOM 814 C CA . ASP A 1 99 ? 2.661 4.392 1.086 1.00 98.06 99 ASP A CA 1
ATOM 815 C C . ASP A 1 99 ? 2.134 5.017 2.382 1.00 98.06 99 ASP A C 1
ATOM 817 O O . ASP A 1 99 ? 1.179 4.508 2.981 1.00 98.06 99 ASP A O 1
ATOM 821 N N . VAL A 1 100 ? 2.609 6.209 2.757 1.00 98.44 100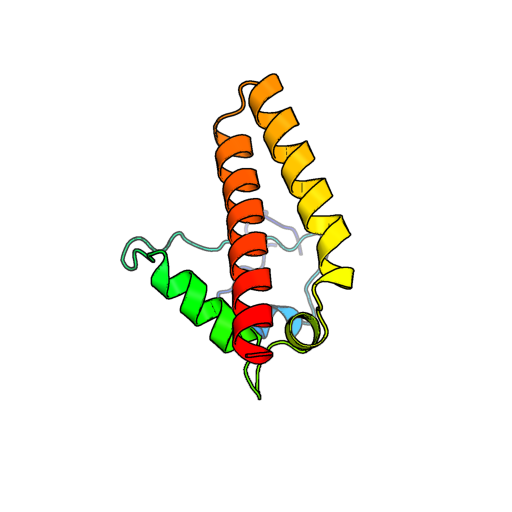 VAL A N 1
ATOM 822 C CA . VAL A 1 100 ? 2.014 6.979 3.863 1.00 98.44 100 VAL A CA 1
ATOM 823 C C . VAL A 1 100 ? 0.542 7.313 3.583 1.00 98.44 100 VAL A C 1
ATOM 825 O O . VAL A 1 100 ? -0.306 7.171 4.471 1.00 98.44 100 VAL A O 1
ATOM 828 N N . LEU A 1 101 ? 0.196 7.728 2.358 1.00 98.19 101 LEU A N 1
ATOM 829 C CA . LEU A 1 101 ? -1.196 7.988 1.977 1.00 98.19 101 LEU A CA 1
ATOM 830 C C . LEU A 1 101 ? -2.056 6.721 2.086 1.00 98.19 101 LEU A C 1
ATOM 832 O O . LEU A 1 101 ? -3.180 6.785 2.593 1.00 98.19 101 LEU A O 1
ATOM 836 N N . PHE A 1 102 ? -1.529 5.576 1.652 1.00 97.62 102 PHE A N 1
ATOM 837 C CA . PHE A 1 102 ? -2.189 4.282 1.782 1.00 97.62 102 PHE A CA 1
ATOM 838 C C . PHE A 1 102 ? -2.457 3.933 3.252 1.00 97.62 102 PHE A C 1
ATOM 840 O O . PHE A 1 102 ? -3.592 3.591 3.591 1.00 97.62 102 PHE A O 1
ATOM 847 N N . GLN A 1 103 ? -1.480 4.119 4.148 1.00 98.12 103 GLN A N 1
ATOM 848 C CA . GLN A 1 103 ? -1.656 3.905 5.593 1.00 98.12 103 GLN A CA 1
ATOM 849 C C . GLN A 1 103 ? -2.738 4.817 6.197 1.00 98.12 103 GLN A C 1
ATOM 851 O O . GLN A 1 103 ? -3.552 4.367 7.010 1.00 98.12 103 GLN A O 1
ATOM 856 N N . ILE A 1 104 ? -2.807 6.089 5.781 1.00 98.12 104 ILE A N 1
ATOM 857 C CA . ILE A 1 104 ? -3.862 7.023 6.217 1.00 98.12 104 ILE A CA 1
ATOM 858 C C . ILE A 1 104 ? -5.243 6.515 5.790 1.00 98.12 104 ILE A C 1
ATOM 860 O O . ILE A 1 104 ? -6.165 6.480 6.609 1.00 98.12 104 ILE A O 1
ATOM 864 N N . VAL A 1 105 ? -5.392 6.104 4.527 1.00 98.25 105 VAL 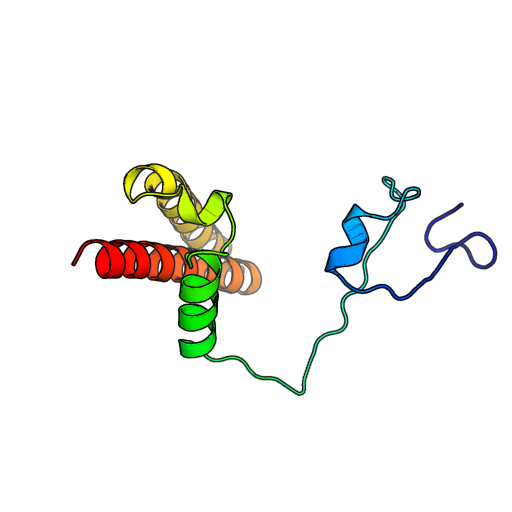A N 1
ATOM 865 C CA . VAL A 1 105 ? -6.648 5.547 4.003 1.00 98.25 105 VAL A CA 1
ATOM 866 C C . VAL A 1 105 ? -7.034 4.267 4.745 1.00 98.25 105 VAL A C 1
ATOM 868 O O . VAL A 1 105 ? -8.197 4.110 5.114 1.00 98.25 105 VAL A O 1
ATOM 871 N N . PHE A 1 106 ? -6.072 3.389 5.028 1.00 98.00 106 PHE A N 1
ATOM 872 C CA . PHE A 1 106 ? -6.300 2.154 5.775 1.00 98.00 106 PHE A CA 1
ATOM 873 C C . PHE A 1 106 ? -6.846 2.451 7.180 1.00 98.00 106 PHE A C 1
ATOM 875 O O . PHE A 1 106 ? -7.891 1.932 7.577 1.00 98.00 106 PHE A O 1
ATOM 882 N N . HIS A 1 107 ? -6.192 3.345 7.928 1.00 98.00 107 HIS A N 1
ATOM 883 C CA . HIS A 1 107 ? -6.669 3.759 9.247 1.00 98.00 107 HIS A CA 1
ATOM 884 C C . HIS A 1 107 ? -8.037 4.453 9.198 1.00 98.00 107 HIS A C 1
ATOM 886 O O . HIS A 1 107 ? -8.858 4.231 10.086 1.00 98.00 107 HIS A O 1
ATOM 892 N N . ALA A 1 108 ? -8.312 5.264 8.175 1.00 97.81 108 ALA A N 1
ATOM 893 C CA . ALA A 1 108 ? -9.620 5.892 8.005 1.00 97.81 108 ALA A CA 1
ATOM 894 C C . ALA A 1 108 ? -10.726 4.858 7.735 1.00 97.81 108 ALA A C 1
ATOM 896 O O . ALA A 1 108 ? -11.823 4.981 8.281 1.00 97.81 108 ALA A O 1
ATOM 897 N N . GLN A 1 109 ? -10.436 3.828 6.935 1.00 97.81 109 GLN A N 1
ATOM 898 C CA . GLN A 1 109 ? -11.366 2.732 6.668 1.00 97.81 109 GLN A CA 1
ATOM 899 C C . GLN A 1 109 ? -11.661 1.922 7.941 1.00 97.81 109 GLN A C 1
ATOM 901 O O . GLN A 1 109 ? -12.827 1.665 8.226 1.00 97.81 109 GLN A O 1
ATOM 906 N N . LEU A 1 110 ? -10.644 1.611 8.754 1.00 97.00 110 LEU A N 1
ATOM 907 C CA . LEU A 1 110 ? -10.835 0.987 10.072 1.00 97.00 110 LEU A CA 1
ATOM 908 C C . LEU A 1 110 ? -11.734 1.833 10.986 1.00 97.00 110 LEU A C 1
ATOM 910 O O . LEU A 1 110 ? -12.681 1.316 11.569 1.00 97.00 110 LEU A O 1
ATOM 914 N N . GLY A 1 111 ? -11.492 3.146 11.058 1.00 96.88 111 GLY A N 1
ATOM 915 C CA . GLY A 1 111 ? -12.341 4.051 11.837 1.00 96.88 111 GLY A CA 1
ATOM 916 C C . GLY A 1 111 ? -13.793 4.053 11.349 1.00 96.88 111 GLY A C 1
ATOM 917 O O . GLY A 1 111 ? -14.714 3.947 12.149 1.00 96.88 111 GLY A O 1
ATOM 918 N N . LYS A 1 112 ? -14.010 4.083 10.027 1.00 96.12 112 LYS A N 1
ATOM 919 C CA . LYS A 1 112 ? -15.349 3.999 9.416 1.00 96.12 112 LYS A CA 1
ATOM 920 C C . LYS A 1 112 ? -16.086 2.703 9.788 1.00 96.12 112 LYS A C 1
ATOM 922 O O . LYS A 1 112 ? -17.309 2.730 9.907 1.00 96.12 112 LYS A O 1
ATOM 927 N N . GLU A 1 113 ? -15.376 1.585 9.936 1.00 93.75 113 GLU A N 1
ATOM 928 C CA . GLU A 1 113 ? -15.947 0.285 10.328 1.00 93.75 113 GLU A CA 1
ATOM 929 C C . GLU A 1 113 ? -16.364 0.243 11.809 1.00 93.75 113 GLU A C 1
ATOM 931 O O . GLU A 1 113 ? -17.323 -0.448 12.155 1.00 93.75 113 GLU A O 1
ATOM 936 N N . GLU A 1 114 ? -15.674 0.990 12.675 1.00 91.19 114 GLU A N 1
ATOM 937 C CA . GLU A 1 114 ? -15.929 1.027 14.122 1.00 91.19 114 GLU A CA 1
ATOM 938 C C . GLU A 1 114 ? -16.996 2.064 14.541 1.00 91.19 114 GLU A C 1
ATOM 940 O O . GLU A 1 114 ? -17.600 1.907 15.608 1.00 91.19 114 GLU A O 1
ATOM 945 N N . GLY A 1 115 ? -17.285 3.063 13.694 1.00 72.12 115 GLY A N 1
ATOM 946 C CA . GLY A 1 115 ? -18.322 4.094 13.894 1.00 72.12 115 GLY A CA 1
ATOM 947 C C . GLY A 1 115 ? -17.787 5.436 14.382 1.00 72.12 115 GLY A C 1
ATOM 948 O O . GLY A 1 115 ? -18.561 6.141 15.070 1.00 72.12 115 GLY A O 1
#

Nearest PDB structures (foldseek):
  7yh5-assembly1_A  TM=8.525E-01  e=1.771E-04  Mycobacterium tuberculosis
  7yh5-assembly3_F-2  TM=6.282E-01  e=3.321E-04  Mycobacterium tuberculosis
  2yxh-assembly1_B  TM=8.913E-01  e=9.687E-03  Thermotoga maritima MSB8
  6j22-assembly1_B  TM=7.318E-01  e=9.007E-02  Shigella flexneri
  6j2l-assembly1_B  TM=6.807E-01  e=6.391E-02  Shigella flexneri

Sequence (115 aa):
RAAGVKEIESVRKIKLFELDRQQDIDYLTSIYIPKNLEETKDFFDLLKVMETLRGEDGCPWDLEQTHKSLKRNLVEECYEVLEAIDEEDDFKLTEELGDVLFQIVFHAQLGKEEG

pLDDT: mean 93.37, std 6.05, range [72.12, 98.75]

Mean predicted aligned error: 6.22 Å

Secondary structure (DSSP, 8-state):
--TT-TTT-------GGGGGG-TT--TT---------S----HHHHHHHHHHHTSTTS-HHHHH--HHHHHHHHHHHHHHHHHHHHTT-HHHHHHHHHHHHHHHHHHHHHHHHH-